Protein AF-A0A520B6D0-F1 (afdb_monomer)

Secondary structure (DSSP, 8-state):
-EEEETHHHHHHHHHHHHHHHHTHHHHHHHHHHHH-TTTHHHHHHHHHHHHHHHHHHHHHHHHTSSEEEE------

Structure (mmCIF, N/CA/C/O backbone):
data_AF-A0A520B6D0-F1
#
_entry.id   AF-A0A520B6D0-F1
#
loop_
_atom_site.group_PDB
_atom_site.id
_atom_site.type_symbol
_atom_site.label_atom_id
_atom_site.label_alt_id
_atom_site.label_comp_id
_atom_site.label_asym_id
_atom_site.label_entity_id
_atom_site.label_seq_id
_atom_site.pdbx_PDB_ins_code
_atom_site.Cartn_x
_atom_site.Cartn_y
_atom_site.Cartn_z
_atom_site.occupancy
_atom_site.B_iso_or_equiv
_atom_site.auth_seq_id
_atom_site.auth_comp_id
_atom_site.auth_asym_id
_atom_site.auth_atom_id
_atom_site.pdbx_PDB_model_num
ATOM 1 N N . HIS A 1 1 ? 11.972 4.862 -23.394 1.00 90.69 1 HIS A N 1
ATOM 2 C CA . HIS A 1 1 ? 11.241 4.030 -22.418 1.00 90.69 1 HIS A CA 1
ATOM 3 C C . HIS A 1 1 ? 12.228 3.581 -21.357 1.00 90.69 1 HIS A C 1
ATOM 5 O O . HIS A 1 1 ? 13.317 3.150 -21.720 1.00 90.69 1 HIS A O 1
ATOM 11 N N . TRP A 1 2 ? 11.866 3.719 -20.085 1.00 97.75 2 TRP A N 1
ATOM 12 C CA . TRP A 1 2 ? 12.686 3.311 -18.945 1.00 97.75 2 TRP A CA 1
ATOM 13 C C . TRP A 1 2 ? 11.904 2.338 -18.076 1.00 97.75 2 TRP A C 1
ATOM 15 O O . TRP A 1 2 ? 10.711 2.533 -17.863 1.00 97.75 2 TRP A O 1
ATOM 25 N N . VAL A 1 3 ? 12.596 1.332 -17.553 1.00 97.38 3 VAL A N 1
ATOM 26 C CA . VAL A 1 3 ? 12.028 0.330 -16.653 1.00 97.38 3 VAL A CA 1
ATOM 27 C C . VAL A 1 3 ? 12.695 0.459 -15.296 1.00 97.38 3 VAL A C 1
ATOM 29 O O . VAL A 1 3 ? 13.921 0.480 -15.196 1.00 97.38 3 VAL A O 1
ATOM 32 N N . VAL A 1 4 ? 11.884 0.518 -14.250 1.00 97.94 4 VAL A N 1
ATOM 33 C CA . VAL A 1 4 ? 12.325 0.490 -12.860 1.00 97.94 4 VAL A CA 1
ATOM 34 C C . VAL A 1 4 ? 12.000 -0.886 -12.287 1.0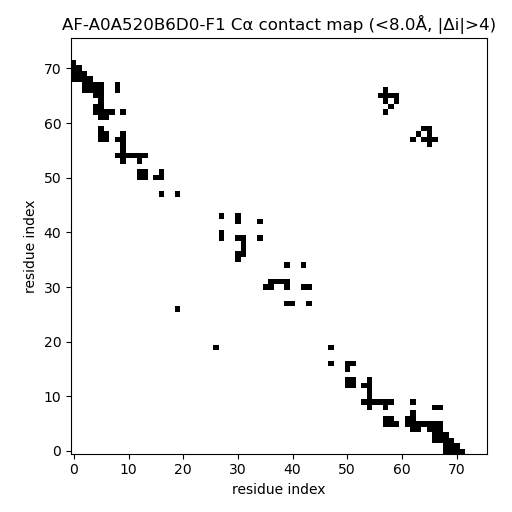0 97.94 4 VAL A C 1
ATOM 36 O O . VAL A 1 4 ? 10.842 -1.307 -12.301 1.00 97.94 4 VAL A O 1
ATOM 39 N N . ASN A 1 5 ? 13.026 -1.582 -11.783 1.00 98.19 5 ASN A N 1
ATOM 40 C CA . ASN A 1 5 ? 12.889 -2.901 -11.158 1.00 98.19 5 ASN A CA 1
ATOM 41 C C . ASN A 1 5 ? 11.837 -2.871 -10.034 1.00 98.19 5 ASN A C 1
ATOM 43 O O . ASN A 1 5 ? 11.811 -1.927 -9.231 1.00 98.19 5 ASN A O 1
ATOM 47 N N . GLY A 1 6 ? 11.014 -3.921 -9.970 1.00 98.50 6 GLY A N 1
ATOM 48 C CA . GLY A 1 6 ? 9.869 -4.034 -9.067 1.00 98.50 6 GLY A CA 1
ATOM 49 C C . GLY A 1 6 ? 10.208 -3.878 -7.593 1.00 98.50 6 GLY A C 1
ATOM 50 O O . GLY A 1 6 ? 9.426 -3.286 -6.853 1.00 98.50 6 GLY A O 1
ATOM 51 N N . THR A 1 7 ? 11.419 -4.262 -7.178 1.00 98.44 7 THR A N 1
ATOM 52 C CA . THR A 1 7 ? 11.881 -4.142 -5.785 1.00 98.44 7 THR A CA 1
ATOM 53 C C . THR A 1 7 ? 11.751 -2.711 -5.256 1.00 98.44 7 THR A C 1
ATOM 55 O O . THR A 1 7 ? 11.530 -2.501 -4.066 1.00 98.44 7 THR A O 1
ATOM 58 N N . ASN A 1 8 ? 11.858 -1.694 -6.119 1.00 98.38 8 ASN A N 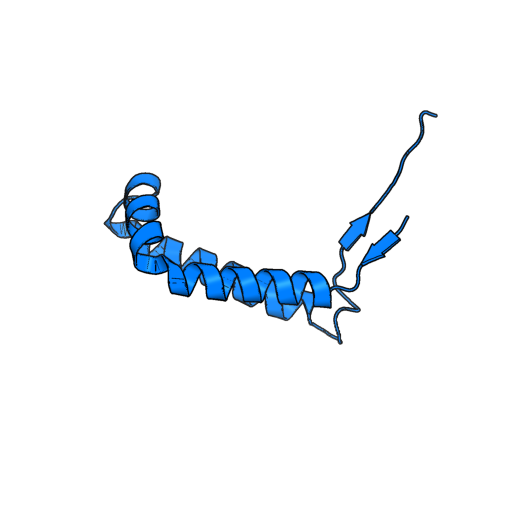1
ATOM 59 C CA . ASN A 1 8 ? 11.639 -0.308 -5.700 1.00 98.38 8 ASN A CA 1
ATOM 60 C C . ASN A 1 8 ? 10.198 -0.077 -5.230 1.00 98.38 8 ASN A C 1
ATOM 62 O O . ASN A 1 8 ? 9.990 0.488 -4.161 1.00 98.38 8 ASN A O 1
ATOM 66 N N . TYR A 1 9 ? 9.212 -0.564 -5.984 1.00 98.19 9 TYR A N 1
ATOM 67 C CA . TYR A 1 9 ? 7.805 -0.450 -5.609 1.00 98.19 9 TYR A CA 1
ATOM 68 C C . TYR A 1 9 ? 7.440 -1.383 -4.444 1.00 98.19 9 TYR A C 1
ATOM 70 O O . TYR A 1 9 ? 6.621 -1.019 -3.596 1.00 98.19 9 TYR A O 1
ATOM 78 N N . GLY A 1 10 ? 8.096 -2.546 -4.351 1.00 98.50 10 GLY A N 1
ATOM 79 C CA . GLY A 1 10 ? 8.007 -3.432 -3.188 1.00 98.50 10 GLY A CA 1
ATOM 80 C C . GLY A 1 10 ? 8.378 -2.700 -1.894 1.00 98.50 10 GLY A C 1
ATOM 81 O O . GLY A 1 10 ? 7.562 -2.607 -0.977 1.00 98.50 10 GLY A O 1
ATOM 82 N N . LYS A 1 11 ? 9.546 -2.041 -1.873 1.00 98.50 11 LYS A N 1
ATOM 83 C CA . LYS A 1 11 ? 9.988 -1.189 -0.751 1.00 98.50 11 LYS A CA 1
ATOM 84 C C . LYS A 1 11 ? 9.021 -0.044 -0.455 1.00 98.50 11 LYS A C 1
ATOM 86 O O . LYS A 1 11 ? 8.785 0.276 0.708 1.00 98.50 11 LYS A O 1
ATOM 91 N N . THR A 1 12 ? 8.460 0.590 -1.485 1.00 98.50 12 THR A N 1
ATOM 92 C CA . THR A 1 12 ? 7.442 1.635 -1.303 1.00 98.50 12 THR A CA 1
ATOM 93 C C . THR A 1 12 ? 6.196 1.085 -0.605 1.00 98.50 12 THR A C 1
ATOM 95 O O . THR A 1 12 ? 5.714 1.701 0.343 1.00 98.50 12 THR A O 1
ATOM 98 N N . SER A 1 13 ? 5.714 -0.090 -1.014 1.00 98.56 13 SER A N 1
ATOM 99 C CA . SER A 1 13 ? 4.539 -0.737 -0.416 1.00 98.56 13 SER A CA 1
ATOM 100 C C . SER A 1 13 ? 4.782 -1.119 1.050 1.00 98.56 13 SER A C 1
ATOM 102 O O . SER A 1 13 ? 3.943 -0.841 1.906 1.00 98.56 13 SER A O 1
ATOM 104 N N . GLU A 1 14 ? 5.957 -1.667 1.371 1.00 98.69 14 GLU A N 1
ATOM 105 C CA . GLU A 1 14 ? 6.374 -1.955 2.754 1.00 98.69 14 GLU A CA 1
ATOM 106 C C . GLU A 1 14 ? 6.469 -0.683 3.608 1.00 98.69 14 GLU A C 1
ATOM 108 O O . GLU A 1 14 ? 6.007 -0.652 4.753 1.00 98.69 14 GLU A O 1
ATOM 113 N N . ALA A 1 15 ? 7.033 0.393 3.049 1.00 98.75 15 ALA A N 1
ATOM 114 C CA . ALA A 1 15 ? 7.127 1.678 3.729 1.00 98.75 15 ALA A CA 1
ATOM 115 C C . ALA A 1 15 ? 5.738 2.263 4.020 1.00 98.75 15 ALA A C 1
ATOM 117 O O . ALA A 1 15 ? 5.508 2.764 5.122 1.00 98.75 15 ALA A O 1
ATOM 118 N N . TRP A 1 16 ? 4.792 2.159 3.081 1.00 98.69 16 TRP A N 1
ATOM 119 C CA . TRP A 1 16 ? 3.407 2.577 3.297 1.00 98.69 16 TRP A CA 1
ATOM 120 C C . TRP A 1 16 ? 2.691 1.732 4.344 1.00 98.69 16 TRP A C 1
ATOM 122 O O . TRP A 1 16 ? 2.031 2.305 5.209 1.00 98.69 16 TRP A O 1
ATOM 132 N N . LEU A 1 17 ? 2.872 0.408 4.338 1.00 98.69 17 LEU A N 1
ATOM 133 C CA . LEU A 1 17 ? 2.333 -0.470 5.378 1.00 98.69 17 LEU A CA 1
ATOM 134 C C . LEU A 1 17 ? 2.862 -0.082 6.765 1.00 98.69 17 LEU A C 1
ATOM 136 O O . LEU A 1 17 ? 2.080 0.109 7.697 1.00 98.69 17 LEU A O 1
ATOM 140 N N . SER A 1 18 ? 4.180 0.100 6.895 1.00 98.69 18 SER A N 1
ATOM 141 C CA . SER A 1 18 ? 4.805 0.516 8.155 1.00 98.69 18 SER A CA 1
ATOM 142 C C . SER A 1 18 ? 4.314 1.893 8.603 1.00 98.69 18 SER A C 1
ATOM 144 O O . SER A 1 18 ? 4.029 2.101 9.784 1.00 98.69 18 SER A O 1
ATOM 146 N N . ASN A 1 19 ? 4.194 2.840 7.671 1.00 98.62 19 ASN A N 1
ATOM 147 C CA . ASN A 1 19 ? 3.708 4.178 7.973 1.00 98.62 19 ASN A CA 1
ATOM 148 C C . ASN A 1 19 ? 2.245 4.160 8.424 1.00 98.62 19 ASN A C 1
ATOM 150 O O . ASN A 1 19 ? 1.902 4.820 9.403 1.00 98.62 19 ASN A O 1
ATOM 154 N N . MET A 1 20 ? 1.402 3.377 7.752 1.00 98.31 20 MET A N 1
ATOM 155 C CA . MET A 1 20 ? 0.007 3.183 8.124 1.00 98.31 20 MET A CA 1
ATOM 156 C C . MET A 1 20 ? -0.095 2.616 9.541 1.00 98.31 20 MET A C 1
ATOM 158 O O . MET A 1 20 ? -0.748 3.229 10.383 1.00 98.31 20 MET A O 1
ATOM 162 N N . ASP A 1 21 ? 0.609 1.518 9.836 1.00 98.50 21 ASP A N 1
ATOM 163 C CA . ASP A 1 21 ? 0.595 0.875 11.155 1.00 98.50 21 ASP A CA 1
ATOM 164 C C . ASP A 1 21 ? 1.042 1.836 12.276 1.00 98.50 21 ASP A C 1
ATOM 166 O O . ASP A 1 21 ? 0.418 1.867 13.342 1.00 98.50 21 ASP A O 1
ATOM 170 N N . LYS A 1 22 ? 2.050 2.687 12.024 1.00 98.69 22 LYS A N 1
ATOM 171 C CA . LYS A 1 22 ? 2.510 3.726 12.969 1.00 98.69 22 LYS A CA 1
ATOM 172 C C . LYS A 1 22 ? 1.457 4.802 13.247 1.00 98.69 22 LYS A C 1
ATOM 174 O O . LYS A 1 22 ? 1.328 5.238 14.388 1.00 98.69 22 LYS A O 1
ATOM 179 N N . HIS A 1 23 ? 0.683 5.195 12.238 1.00 98.56 23 HIS A N 1
ATOM 180 C CA . HIS A 1 23 ? -0.295 6.288 12.327 1.00 98.56 23 HIS A CA 1
ATOM 181 C C . HIS A 1 23 ? -1.737 5.785 12.496 1.00 98.56 23 HIS A C 1
ATOM 183 O O . HIS A 1 23 ? -2.699 6.497 12.206 1.00 98.56 23 HIS A O 1
ATOM 189 N N . LYS A 1 24 ? -1.928 4.562 13.014 1.00 98.31 24 LYS A N 1
ATOM 190 C CA . LYS A 1 24 ? -3.257 3.956 13.206 1.00 98.31 24 LYS A CA 1
ATOM 191 C C . LYS A 1 24 ? -4.245 4.871 13.937 1.00 98.31 24 LYS A C 1
ATOM 193 O O . LYS A 1 24 ? -5.411 4.934 13.559 1.00 98.31 24 LYS A O 1
ATOM 198 N N . LYS A 1 25 ? -3.791 5.577 14.977 1.00 98.38 25 LYS A N 1
ATOM 199 C CA . LYS A 1 25 ? -4.640 6.469 15.789 1.00 98.38 25 LYS A CA 1
ATOM 200 C C . LYS A 1 25 ? -5.202 7.649 14.994 1.00 98.38 25 LYS A C 1
ATOM 202 O O . LYS A 1 25 ? -6.299 8.097 15.296 1.00 98.38 25 LYS A O 1
ATOM 207 N N . GLU A 1 26 ? -4.470 8.122 13.993 1.00 98.44 26 GLU A N 1
ATOM 208 C CA . GLU A 1 26 ? -4.877 9.233 13.128 1.00 98.44 26 GLU A CA 1
ATOM 209 C C . GLU A 1 26 ? -5.730 8.742 11.955 1.00 98.44 26 GLU A C 1
ATOM 211 O O . GLU A 1 26 ? -6.695 9.392 11.564 1.00 98.44 26 GLU A O 1
ATOM 216 N N . ILE A 1 27 ? -5.415 7.558 11.424 1.00 98.38 27 ILE A N 1
ATOM 217 C CA . ILE A 1 27 ? -6.103 6.988 10.261 1.00 98.38 27 ILE A CA 1
ATOM 218 C C . ILE A 1 27 ? -7.471 6.410 10.635 1.00 98.38 27 ILE A C 1
ATOM 220 O O . ILE A 1 27 ? -8.416 6.549 9.862 1.00 98.38 27 ILE A O 1
ATOM 224 N N . MET A 1 28 ? -7.614 5.774 11.803 1.00 98.44 28 MET A N 1
ATOM 225 C CA . MET A 1 28 ? -8.885 5.151 12.199 1.00 98.44 28 MET A CA 1
ATOM 226 C C . MET A 1 28 ? -10.069 6.139 12.185 1.00 98.44 28 MET A C 1
ATOM 228 O O . MET A 1 28 ? -11.063 5.809 11.543 1.00 98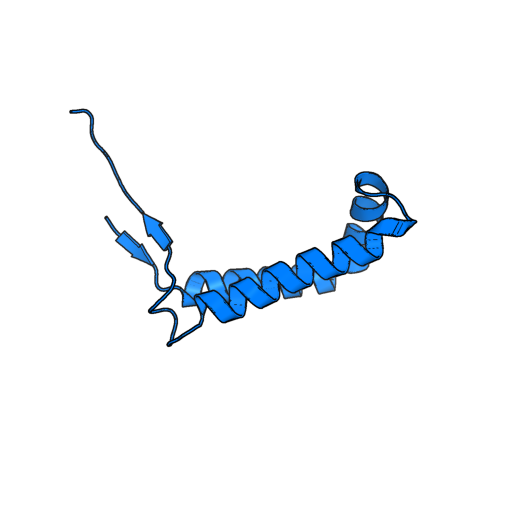.44 28 MET A O 1
ATOM 232 N N . PRO A 1 29 ? -9.978 7.358 12.758 1.00 98.44 29 PRO A N 1
ATOM 233 C CA . PRO A 1 29 ? -11.041 8.362 12.641 1.00 98.44 29 PRO A CA 1
ATOM 234 C C . PRO A 1 29 ? -11.394 8.734 11.193 1.00 98.44 29 PRO A C 1
ATOM 236 O O . PRO A 1 29 ? -12.565 8.931 10.873 1.00 98.44 29 PRO A O 1
ATOM 239 N N . ILE A 1 30 ? -10.401 8.796 10.298 1.00 98.44 30 ILE A N 1
ATOM 240 C CA . ILE A 1 30 ? -10.617 9.077 8.870 1.00 98.44 30 ILE A CA 1
ATOM 241 C C . ILE A 1 30 ? -11.412 7.935 8.227 1.00 98.44 30 ILE A C 1
ATOM 243 O O . ILE A 1 30 ? -12.374 8.184 7.497 1.00 98.44 30 ILE A O 1
ATOM 247 N N . LEU A 1 31 ? -11.048 6.683 8.521 1.00 98.38 31 LEU A N 1
ATOM 248 C CA . LEU A 1 31 ? -11.753 5.505 8.016 1.00 98.38 31 LEU A CA 1
ATOM 249 C C . LEU A 1 31 ? -13.177 5.404 8.573 1.00 98.38 31 LEU A C 1
ATOM 251 O O . LEU A 1 31 ? -14.091 5.097 7.813 1.00 98.38 31 LEU A O 1
ATOM 255 N N . GLU A 1 32 ? -13.385 5.701 9.857 1.00 98.50 32 GLU A N 1
ATOM 256 C CA . GLU A 1 32 ? -14.720 5.760 10.468 1.00 98.50 32 GLU A CA 1
ATOM 257 C C . GLU A 1 32 ? -15.604 6.814 9.799 1.00 98.50 32 GLU A C 1
ATOM 259 O O . GLU A 1 32 ? -16.761 6.533 9.494 1.00 98.50 32 GLU A O 1
ATOM 264 N N . ASN A 1 33 ? -15.059 8.004 9.530 1.00 98.44 33 ASN A N 1
ATOM 265 C CA . ASN A 1 33 ? -15.792 9.082 8.867 1.00 98.44 33 ASN A CA 1
ATOM 266 C C . ASN A 1 33 ? -16.083 8.782 7.385 1.00 98.44 33 ASN A C 1
ATOM 268 O O . ASN A 1 33 ? -17.097 9.219 6.854 1.00 98.44 33 ASN A O 1
ATOM 272 N N . THR A 1 34 ? -15.201 8.036 6.714 1.00 98.12 34 THR A N 1
ATOM 273 C CA . THR A 1 34 ? -15.321 7.740 5.275 1.00 98.12 34 THR A CA 1
ATOM 274 C C . THR A 1 34 ? -16.213 6.529 5.002 1.00 98.12 34 THR A C 1
ATOM 276 O O . THR A 1 34 ? -17.008 6.545 4.067 1.00 98.12 34 THR A O 1
ATOM 279 N N . TYR A 1 35 ? -16.077 5.468 5.801 1.00 97.38 35 TYR A N 1
ATOM 280 C CA .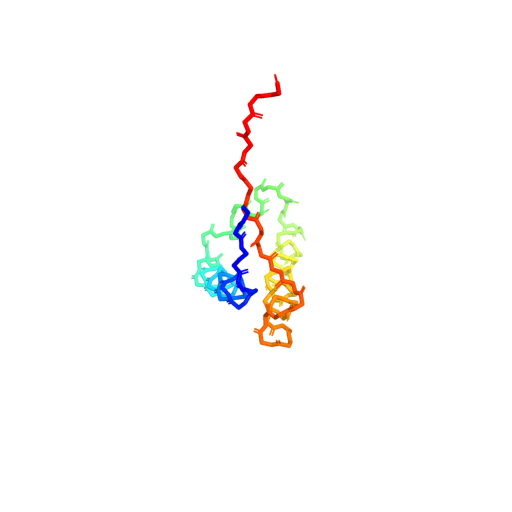 TYR A 1 35 ? -16.700 4.167 5.539 1.00 97.38 35 TYR A CA 1
ATOM 281 C C . TYR A 1 35 ? -17.750 3.754 6.575 1.00 97.38 35 TYR A C 1
ATOM 283 O O . TYR A 1 35 ? -18.429 2.751 6.368 1.00 97.38 35 TYR A O 1
ATOM 291 N N . GLY A 1 36 ? -17.891 4.501 7.671 1.00 97.56 36 GLY A N 1
ATOM 292 C CA . GLY A 1 36 ? -18.730 4.136 8.809 1.00 97.56 36 GLY A CA 1
ATOM 293 C C . GLY A 1 36 ? -17.947 3.403 9.900 1.00 97.56 36 GLY A C 1
ATOM 294 O O . GLY A 1 36 ? -16.986 2.671 9.641 1.00 97.56 36 GLY A O 1
ATOM 295 N N . LYS A 1 37 ? -18.367 3.600 11.155 1.00 96.56 37 LYS A N 1
ATOM 296 C CA . LYS A 1 37 ? -17.701 3.027 12.340 1.00 96.56 37 LYS A CA 1
ATOM 297 C C . LYS A 1 37 ? -17.655 1.499 12.323 1.00 96.56 37 LYS A C 1
ATOM 299 O O . LYS A 1 37 ? -16.668 0.907 12.745 1.00 96.56 37 LYS A O 1
ATOM 304 N N . ASP A 1 38 ? -18.702 0.868 11.809 1.00 97.62 38 ASP A N 1
ATOM 305 C CA . ASP A 1 38 ? -18.838 -0.582 11.677 1.00 97.62 38 ASP A CA 1
ATOM 306 C C . ASP A 1 38 ? -17.928 -1.174 10.584 1.00 97.62 38 ASP A C 1
ATOM 308 O O . ASP A 1 38 ? -17.535 -2.337 10.675 1.00 97.62 38 ASP A O 1
ATOM 312 N N . GLN A 1 39 ? -17.532 -0.378 9.584 1.00 97.94 39 GLN A N 1
ATOM 313 C CA . GLN A 1 39 ? -16.674 -0.824 8.477 1.00 97.94 39 GLN A CA 1
ATOM 314 C C . GLN A 1 39 ? -15.209 -0.386 8.610 1.00 97.94 39 GLN A C 1
ATOM 316 O O . GLN A 1 39 ? -14.355 -0.898 7.882 1.00 97.94 39 GLN A O 1
ATOM 321 N N . ALA A 1 40 ? -14.877 0.531 9.522 1.00 98.12 40 ALA A N 1
ATOM 322 C CA . ALA A 1 40 ? -13.536 1.112 9.620 1.00 98.12 40 ALA A CA 1
ATOM 323 C C . ALA A 1 40 ? -12.433 0.056 9.794 1.00 98.12 40 ALA A C 1
ATOM 325 O O . ALA A 1 40 ? -11.406 0.098 9.116 1.00 98.12 40 ALA A O 1
ATOM 326 N N . VAL A 1 41 ? -12.667 -0.948 10.646 1.00 98.12 41 VAL A N 1
ATOM 327 C CA . VAL A 1 41 ? -11.711 -2.046 10.871 1.00 98.12 41 VAL A CA 1
ATOM 328 C C . VAL A 1 41 ? -11.540 -2.910 9.618 1.00 98.12 41 VAL A C 1
ATOM 330 O O . VAL A 1 41 ? -10.425 -3.321 9.299 1.00 98.12 41 VAL A O 1
ATOM 333 N N . LYS A 1 42 ? -12.620 -3.160 8.872 1.00 98.44 42 LYS A N 1
ATOM 334 C CA . LYS A 1 42 ? -12.573 -3.918 7.615 1.00 98.44 42 LYS A CA 1
ATOM 335 C C . LYS A 1 42 ? -11.704 -3.199 6.583 1.00 98.44 42 LYS A C 1
ATOM 337 O O . LYS A 1 42 ? -10.807 -3.811 6.009 1.00 98.44 42 LYS A O 1
ATOM 342 N N . TRP A 1 43 ? -11.909 -1.895 6.406 1.00 98.38 43 TRP A N 1
ATOM 343 C CA . TRP A 1 43 ? -11.116 -1.089 5.475 1.00 98.38 43 TRP A CA 1
ATOM 344 C C . TRP A 1 43 ? -9.666 -0.910 5.919 1.00 98.38 43 TRP A C 1
ATOM 346 O O . TRP A 1 43 ? -8.768 -0.961 5.081 1.00 98.38 43 TRP A O 1
ATOM 356 N N . TRP A 1 44 ? -9.414 -0.800 7.224 1.00 98.44 44 TRP A N 1
ATOM 357 C CA . TRP A 1 44 ? -8.062 -0.855 7.781 1.00 98.44 44 TRP A CA 1
ATOM 358 C C . TRP A 1 44 ? -7.333 -2.138 7.354 1.00 98.44 44 TRP A C 1
ATOM 360 O O . TRP A 1 44 ? -6.202 -2.088 6.876 1.00 98.44 44 TRP A O 1
ATOM 370 N N . VAL A 1 45 ? -7.989 -3.295 7.478 1.00 98.44 45 VAL A N 1
ATOM 371 C CA . VAL A 1 45 ? -7.411 -4.584 7.072 1.00 98.44 45 VAL A CA 1
ATOM 372 C C . VAL A 1 45 ? -7.226 -4.667 5.557 1.00 98.44 45 VAL A C 1
ATOM 374 O O . VAL A 1 45 ? -6.187 -5.147 5.112 1.00 98.44 45 VAL A O 1
ATOM 377 N N . TYR A 1 46 ?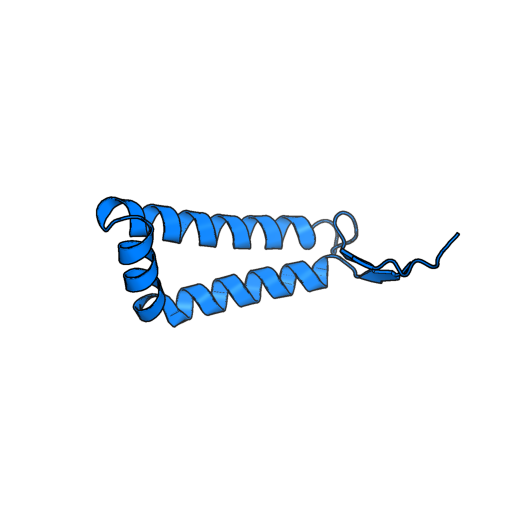 -8.176 -4.176 4.762 1.00 98.56 46 TYR A N 1
ATOM 378 C CA . TYR A 1 46 ? -8.081 -4.199 3.299 1.00 98.56 46 TYR A CA 1
ATOM 379 C C . TYR A 1 46 ? -6.902 -3.389 2.770 1.00 98.56 46 TYR A C 1
ATOM 381 O O . TYR A 1 46 ? -6.154 -3.891 1.936 1.00 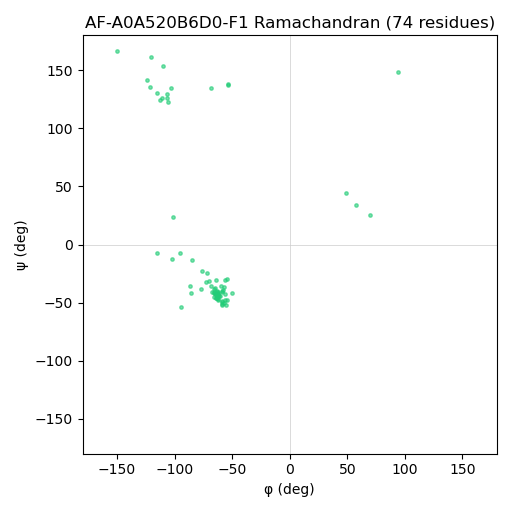98.56 46 TYR A O 1
ATOM 389 N N . TRP A 1 47 ? -6.680 -2.186 3.295 1.00 98.50 47 TRP A N 1
ATOM 390 C CA . TRP A 1 47 ? -5.519 -1.381 2.919 1.00 98.50 47 TRP A CA 1
ATOM 391 C C . TRP A 1 47 ? -4.199 -2.057 3.293 1.00 98.50 47 TRP A C 1
ATOM 393 O O . TRP A 1 47 ? -3.272 -2.088 2.486 1.00 98.50 47 TRP A O 1
ATOM 403 N N . ARG A 1 48 ? -4.120 -2.681 4.475 1.00 98.56 48 ARG A N 1
ATOM 404 C CA . ARG A 1 48 ? -2.930 -3.460 4.857 1.00 98.56 48 ARG A CA 1
ATOM 405 C C . ARG A 1 48 ? -2.704 -4.647 3.927 1.00 98.56 48 ARG A C 1
ATOM 407 O O . ARG A 1 48 ? -1.582 -4.855 3.480 1.00 98.56 48 ARG A O 1
ATOM 414 N N . LEU A 1 49 ? -3.757 -5.413 3.631 1.00 98.62 49 LEU A N 1
ATOM 415 C CA . LEU A 1 49 ? -3.699 -6.545 2.701 1.00 98.62 49 LEU A CA 1
ATOM 416 C C . LEU A 1 49 ? -3.249 -6.106 1.310 1.00 98.62 49 LEU A C 1
ATOM 418 O O . LEU A 1 49 ? -2.424 -6.786 0.712 1.00 98.62 49 LEU A O 1
ATOM 422 N N . PHE A 1 50 ? -3.735 -4.963 0.830 1.00 98.62 50 PHE A N 1
ATOM 423 C CA . PHE A 1 50 ? -3.305 -4.386 -0.436 1.00 98.62 50 PHE A CA 1
ATOM 424 C C . PHE A 1 50 ? -1.797 -4.103 -0.443 1.00 98.62 50 PHE A C 1
ATOM 426 O O . PHE A 1 50 ? -1.098 -4.591 -1.327 1.00 98.62 50 PHE A O 1
ATOM 433 N N . TYR A 1 51 ? -1.271 -3.400 0.567 1.00 98.62 51 TYR A N 1
ATOM 434 C CA . TYR A 1 51 ? 0.166 -3.115 0.631 1.00 98.62 51 TYR A CA 1
ATOM 435 C C . TYR A 1 51 ? 1.020 -4.380 0.757 1.00 98.62 51 TYR A C 1
ATOM 437 O O . TYR A 1 51 ? 2.048 -4.476 0.093 1.00 98.62 51 TYR A O 1
ATOM 445 N N . MET A 1 52 ? 0.591 -5.367 1.553 1.00 98.62 52 MET A N 1
ATOM 446 C CA . MET A 1 52 ? 1.293 -6.653 1.661 1.00 98.62 52 MET A CA 1
ATOM 447 C C . MET A 1 52 ? 1.287 -7.413 0.330 1.00 98.62 52 MET A C 1
ATOM 449 O O . MET A 1 52 ? 2.330 -7.883 -0.112 1.00 98.62 52 MET A O 1
ATOM 453 N N . ALA A 1 53 ? 0.138 -7.490 -0.345 1.00 98.56 53 ALA A N 1
ATOM 454 C CA . ALA A 1 53 ? 0.027 -8.162 -1.635 1.00 98.56 53 ALA A CA 1
ATOM 455 C C . ALA A 1 53 ? 0.890 -7.481 -2.708 1.00 98.56 53 ALA A C 1
ATOM 457 O O . ALA A 1 53 ? 1.583 -8.165 -3.457 1.00 98.56 53 ALA A O 1
ATOM 458 N N . CYS A 1 54 ? 0.900 -6.145 -2.763 1.00 98.44 54 CYS A N 1
ATOM 459 C CA . CYS A 1 54 ? 1.772 -5.400 -3.668 1.00 98.44 54 CYS A CA 1
ATOM 460 C C . CYS A 1 54 ? 3.254 -5.602 -3.337 1.00 98.44 54 CYS A C 1
ATOM 462 O O . CYS A 1 54 ? 4.042 -5.803 -4.257 1.00 98.44 54 CYS A O 1
ATOM 464 N N . ALA A 1 55 ? 3.640 -5.582 -2.058 1.00 98.44 55 ALA A N 1
ATOM 465 C CA . ALA A 1 55 ? 5.024 -5.818 -1.655 1.00 98.44 55 ALA A CA 1
ATOM 466 C C . ALA A 1 55 ? 5.535 -7.177 -2.163 1.00 98.44 55 ALA A C 1
ATOM 468 O O . ALA A 1 55 ? 6.563 -7.227 -2.836 1.00 98.44 55 ALA A O 1
ATOM 469 N N . GLU A 1 56 ? 4.780 -8.254 -1.930 1.00 98.25 56 GLU A N 1
ATOM 470 C CA . GLU A 1 56 ? 5.132 -9.603 -2.397 1.00 98.25 56 GLU A CA 1
ATOM 471 C C . GLU A 1 56 ? 5.157 -9.702 -3.926 1.00 98.25 56 GLU A C 1
ATOM 473 O O . GLU A 1 56 ? 6.119 -10.205 -4.509 1.0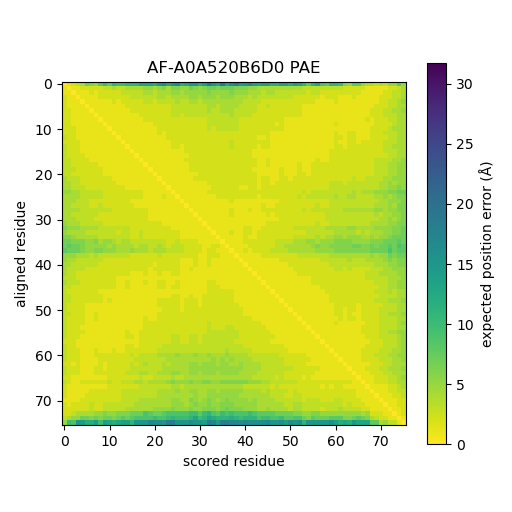0 98.25 56 GLU A O 1
ATOM 478 N N . LEU A 1 57 ? 4.129 -9.168 -4.594 1.00 98.38 57 LEU A N 1
ATOM 479 C CA . LEU A 1 57 ? 4.020 -9.197 -6.052 1.00 98.38 57 LEU A CA 1
ATOM 480 C C . LEU A 1 57 ? 5.217 -8.508 -6.719 1.00 98.38 57 LEU A C 1
ATOM 482 O O . LEU A 1 57 ? 5.853 -9.072 -7.605 1.00 98.38 57 LEU A O 1
ATOM 486 N N . PHE A 1 58 ? 5.551 -7.295 -6.279 1.00 98.44 58 PHE A N 1
ATOM 487 C CA . PHE A 1 58 ? 6.625 -6.506 -6.877 1.00 98.44 58 PHE A CA 1
ATOM 488 C C . PHE A 1 58 ? 8.028 -6.976 -6.476 1.00 98.44 58 PHE A C 1
ATOM 490 O O . PHE A 1 58 ? 8.975 -6.710 -7.212 1.00 98.44 58 PHE A O 1
ATOM 497 N N . ASN A 1 59 ? 8.187 -7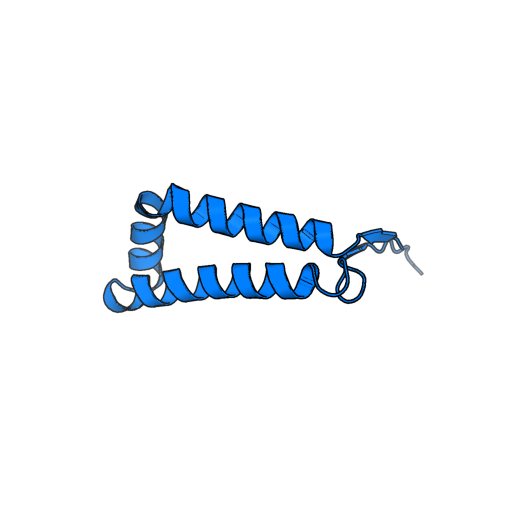.680 -5.352 1.00 98.38 59 ASN A N 1
ATOM 498 C CA . ASN A 1 59 ? 9.463 -8.289 -4.963 1.00 98.38 59 ASN A CA 1
ATOM 499 C C . ASN A 1 59 ? 9.690 -9.672 -5.600 1.00 98.38 59 ASN A C 1
ATOM 501 O O . ASN A 1 59 ? 10.823 -10.172 -5.586 1.00 98.38 59 ASN A O 1
ATOM 505 N N . TYR A 1 60 ? 8.657 -10.287 -6.186 1.00 98.25 60 TYR A N 1
ATOM 506 C CA . TYR A 1 60 ? 8.753 -11.613 -6.791 1.00 98.25 60 TYR A CA 1
ATOM 507 C C . TYR A 1 60 ? 9.891 -11.697 -7.821 1.00 98.25 60 TYR A C 1
ATOM 509 O O . TYR A 1 60 ? 10.119 -10.782 -8.617 1.00 98.25 60 TYR A O 1
ATOM 517 N N . ASN A 1 61 ? 10.644 -12.801 -7.777 1.00 98.12 61 ASN A N 1
ATOM 518 C CA . ASN A 1 61 ? 11.832 -13.031 -8.605 1.00 98.12 61 ASN A CA 1
ATOM 519 C C . ASN A 1 61 ? 12.825 -11.843 -8.606 1.00 98.12 61 ASN A C 1
ATOM 521 O O . ASN A 1 61 ? 13.316 -11.416 -9.654 1.00 98.12 61 ASN A O 1
ATOM 525 N N . LYS A 1 62 ? 13.105 -11.266 -7.425 1.00 97.75 62 LYS A N 1
ATOM 526 C CA . LYS A 1 62 ? 13.980 -10.085 -7.257 1.00 97.75 62 LYS A CA 1
ATOM 527 C C . LYS A 1 62 ? 13.495 -8.864 -8.065 1.00 97.75 62 LYS A C 1
ATOM 529 O O . LYS A 1 62 ? 14.301 -8.097 -8.600 1.00 97.75 62 LYS A O 1
ATOM 534 N N . GLY A 1 63 ? 12.176 -8.718 -8.190 1.00 97.75 63 GLY A N 1
ATOM 535 C CA . GLY A 1 63 ? 11.502 -7.625 -8.892 1.00 97.75 63 GLY A CA 1
ATOM 536 C C . GLY A 1 63 ? 11.651 -7.628 -10.411 1.00 97.75 63 GLY A C 1
ATOM 537 O O . GLY A 1 63 ? 11.585 -6.561 -11.025 1.00 97.75 63 GLY A O 1
ATOM 538 N N . ASN A 1 64 ? 11.892 -8.796 -11.013 1.00 97.69 64 ASN A N 1
ATOM 539 C CA . ASN A 1 64 ? 12.075 -8.924 -12.462 1.00 97.69 64 ASN A CA 1
ATOM 540 C C . ASN A 1 64 ? 10.799 -9.317 -13.227 1.00 97.69 64 ASN A C 1
ATOM 542 O O . ASN A 1 64 ? 10.819 -9.262 -14.451 1.00 97.69 64 ASN A O 1
ATOM 546 N N . GLU A 1 65 ? 9.699 -9.656 -12.541 1.00 97.69 65 GLU A N 1
ATOM 547 C CA . GLU A 1 65 ? 8.417 -9.975 -13.198 1.00 97.69 65 GLU A CA 1
ATOM 548 C C . GLU A 1 65 ? 7.482 -8.756 -13.292 1.00 97.69 65 GLU A C 1
ATOM 550 O O . GLU A 1 65 ? 7.045 -8.385 -14.379 1.00 97.69 65 GLU A O 1
ATOM 555 N N . TRP A 1 66 ? 7.204 -8.088 -12.164 1.00 98.19 66 TRP A N 1
ATOM 556 C CA . TRP A 1 66 ? 6.396 -6.862 -12.118 1.00 98.19 66 TRP A CA 1
ATOM 557 C C . TRP A 1 66 ? 7.289 -5.637 -11.937 1.00 98.19 66 TRP A C 1
ATOM 559 O O . TRP A 1 66 ? 8.196 -5.632 -11.109 1.00 98.19 66 TRP A O 1
ATOM 569 N N . MET A 1 67 ? 7.037 -4.586 -12.716 1.00 97.38 67 MET A N 1
ATOM 570 C CA . MET A 1 67 ? 7.926 -3.427 -12.840 1.00 97.38 67 MET A CA 1
ATOM 571 C C . MET A 1 67 ? 7.149 -2.145 -13.144 1.00 97.38 67 MET A C 1
ATOM 573 O O . MET A 1 67 ? 5.974 -2.188 -13.510 1.00 97.38 67 MET A O 1
ATOM 577 N N . VAL A 1 68 ? 7.813 -0.998 -12.999 1.00 97.94 68 VAL A N 1
ATOM 578 C CA . VAL A 1 68 ? 7.246 0.309 -13.356 1.00 97.94 68 VAL A CA 1
ATOM 579 C C . VAL A 1 68 ? 7.909 0.810 -14.635 1.00 97.94 68 VAL A C 1
ATOM 581 O O . VAL A 1 68 ? 9.133 0.898 -14.713 1.00 97.94 68 VAL A O 1
ATOM 584 N N . CYS A 1 69 ? 7.095 1.150 -15.632 1.00 97.56 69 CYS A N 1
ATOM 585 C CA . CYS A 1 69 ? 7.553 1.581 -16.948 1.00 97.56 69 CYS A CA 1
ATOM 586 C C . CYS A 1 69 ? 7.247 3.063 -17.173 1.00 97.56 69 CYS A C 1
ATOM 588 O O . CYS A 1 69 ? 6.099 3.492 -17.069 1.00 97.56 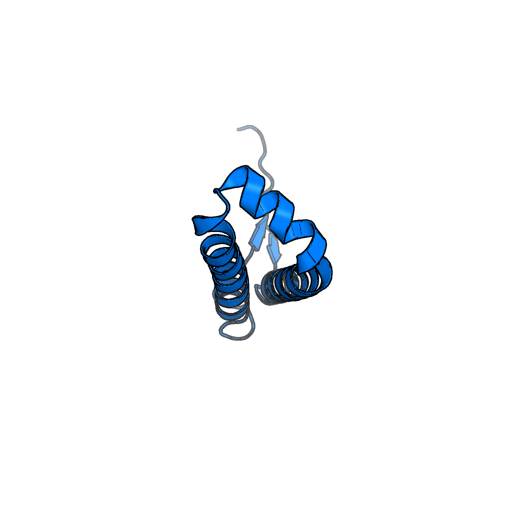69 CYS A O 1
ATOM 590 N N . HIS A 1 70 ? 8.264 3.846 -17.523 1.00 97.75 70 HIS A N 1
ATOM 591 C CA . HIS A 1 70 ? 8.135 5.257 -17.872 1.00 97.75 70 HIS A CA 1
ATOM 592 C C . HIS A 1 70 ? 8.297 5.452 -19.381 1.00 97.75 70 HIS A C 1
ATOM 594 O O . HIS A 1 70 ? 9.281 5.015 -19.992 1.00 97.75 70 HIS A O 1
ATOM 600 N N . TYR A 1 71 ? 7.346 6.161 -19.979 1.00 97.69 71 TYR A N 1
ATOM 601 C CA . TYR A 1 71 ? 7.305 6.451 -21.407 1.00 97.69 71 TYR A CA 1
ATOM 602 C C . TYR A 1 71 ? 7.294 7.964 -21.619 1.00 97.69 71 TYR A C 1
ATOM 604 O O . TYR A 1 71 ? 6.560 8.682 -20.946 1.00 97.69 71 TYR A O 1
ATOM 612 N N . LEU A 1 72 ? 8.106 8.434 -22.562 1.00 97.56 72 LEU A N 1
ATOM 613 C CA . LEU A 1 72 ? 8.073 9.803 -23.064 1.00 97.56 72 LEU A CA 1
ATOM 614 C C . LEU A 1 72 ? 7.604 9.727 -24.514 1.00 97.56 72 LEU A C 1
ATOM 616 O O . LEU A 1 72 ? 8.188 8.980 -25.300 1.00 97.56 72 LEU A O 1
ATOM 620 N N . PHE A 1 73 ? 6.541 10.456 -24.833 1.00 97.56 73 PHE A N 1
ATOM 621 C CA . PHE A 1 73 ? 5.946 10.496 -26.165 1.00 97.56 73 PHE A CA 1
ATOM 622 C C . PHE A 1 73 ? 6.202 11.853 -26.814 1.00 97.56 73 PHE A C 1
ATOM 624 O O . PHE A 1 73 ? 6.319 12.865 -26.123 1.00 97.56 73 PHE A O 1
ATOM 631 N N . GLU A 1 74 ? 6.218 11.871 -28.141 1.00 96.44 74 GLU A N 1
ATOM 632 C CA . GLU A 1 74 ? 6.212 13.088 -28.946 1.00 96.44 74 GLU A CA 1
ATOM 633 C C . GLU A 1 74 ? 4.988 13.117 -29.863 1.00 96.44 74 GLU A C 1
ATOM 635 O O . GLU A 1 74 ? 4.327 12.098 -30.091 1.00 96.44 74 GLU A O 1
ATOM 640 N N . LYS A 1 75 ? 4.648 14.312 -30.349 1.00 92.31 75 LYS A N 1
ATOM 641 C CA . LYS A 1 75 ? 3.536 14.485 -31.280 1.00 92.31 75 LYS A CA 1
ATOM 642 C C . LYS A 1 75 ? 3.904 13.831 -32.614 1.00 92.31 75 LYS A C 1
ATOM 644 O O . LYS A 1 75 ? 5.010 14.029 -33.103 1.00 92.31 75 LYS A O 1
ATOM 649 N N . LYS A 1 76 ? 2.964 13.072 -33.170 1.00 80.00 76 LYS A N 1
ATOM 650 C CA . LYS A 1 76 ? 3.100 12.448 -34.486 1.00 80.00 76 LYS A CA 1
ATOM 651 C C . LYS A 1 76 ? 3.071 13.478 -35.613 1.00 80.00 76 LYS A C 1
ATOM 653 O O . LYS A 1 76 ? 2.329 14.479 -35.464 1.00 80.00 76 LYS A O 1
#

Sequence (76 aa):
HWVVNGTNYGKTSEAWLSNMDKHKKEIMPILENTYGKDQAVKWWVYWRLFYMACAELFNYNKGNEWMVCHYLFEKK

Foldseek 3Di:
DDKAFLQVVLVVLVVVLVVCVVCVVVVLVVLCVPPNNVCSVVVSVVSNVVSVVSNCVCPPPPRPPDIDDDDDDDDD

Solvent-accessible surface area (backbone atoms only — not comparable to full-atom values): 4143 Å² total; per-residue (Å²): 117,48,78,43,59,6,43,60,57,11,53,50,25,49,51,50,42,53,50,48,66,73,40,42,83,68,48,48,61,52,34,24,74,73,63,35,73,90,38,21,65,58,52,54,50,49,55,45,49,48,24,53,51,46,19,53,54,18,35,34,83,82,5,72,78,36,64,48,77,48,78,83,85,78,86,130

Mean predicted aligned error: 2.64 Å

Radius of gyration: 16.42 Å; Cα contacts (8 Å, |Δi|>4): 83; chains: 1; bounding box: 33×28×50 Å

pLDDT: mean 97.78, std 2.37, range [80.0, 98.75]